Protein AF-A0A091NYQ3-F1 (afdb_monomer_lite)

InterPro domains:
  IPR000719 Protein kinase domain [PS50011] (1-70)
  IPR001245 Serine-threonine/tyrosine-protein kinase, catalytic domain [PF07714] (1-50)
  IPR011009 Protein kinase-like domain superfamily [SSF56112] (1-47)
  IPR050122 Receptor Tyrosine Kinase [PTHR24416] (1-59)

Organism: Haliaeetus albicilla (NCBI:txid8969)

Radius of gyration: 17.84 Å; chains: 1; bounding box: 44×32×41 Å

pLDDT: mean 77.84, std 15.55, range [46.03, 93.25]

Sequence (70 aa):
EMEMMKLMDKHKNIINLLGVCTQDGPLYVIVEFAAKGNLREYLRARRPPIPDYAFDIAAMPEEQLSFKDL
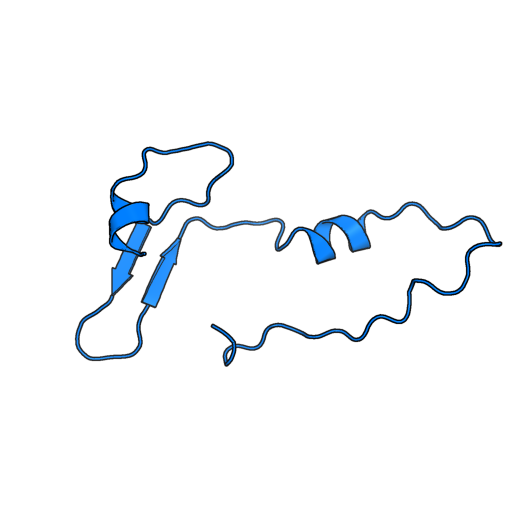
Secondary structure (DSSP, 8-state):
-HHHHHHSPP-TTSPPEEEEE-SSSS-EEEE---TT--HHHHHHTTPPPPPTT--SS---------TT--

Structure (mmCIF, N/CA/C/O backbone):
data_AF-A0A091NYQ3-F1
#
_entry.id   AF-A0A091NYQ3-F1
#
loop_
_atom_site.group_PDB
_atom_site.id
_atom_site.type_symbol
_atom_site.label_atom_id
_atom_site.label_alt_id
_atom_site.label_comp_id
_atom_site.label_asym_id
_atom_site.label_entity_id
_atom_site.label_seq_id
_atom_site.pdbx_PDB_ins_code
_atom_site.Cartn_x
_atom_site.Cartn_y
_atom_site.Cartn_z
_atom_site.occupancy
_atom_site.B_iso_or_equiv
_atom_site.auth_seq_id
_atom_site.auth_comp_id
_atom_site.auth_asym_id
_atom_site.auth_atom_id
_atom_site.pdbx_PDB_model_num
ATOM 1 N N . GLU A 1 1 ? 1.345 -3.767 16.242 1.00 69.50 1 GLU A N 1
ATOM 2 C CA . GLU A 1 1 ? 1.853 -3.276 14.939 1.00 69.50 1 GLU A CA 1
ATOM 3 C C . GLU A 1 1 ? 0.923 -2.248 14.291 1.00 69.50 1 GLU A C 1
ATOM 5 O O . GLU A 1 1 ? 1.378 -1.148 14.024 1.00 69.50 1 GLU A O 1
ATOM 10 N N . MET A 1 2 ? -0.379 -2.521 14.132 1.00 74.06 2 MET A N 1
ATOM 11 C CA . MET A 1 2 ? -1.336 -1.568 13.526 1.00 74.06 2 MET A CA 1
ATOM 12 C C . MET A 1 2 ? -1.394 -0.183 14.198 1.00 74.06 2 MET A C 1
ATOM 14 O O . MET A 1 2 ? -1.443 0.830 13.507 1.00 74.06 2 MET A O 1
ATOM 18 N N . GLU A 1 3 ? -1.337 -0.117 15.532 1.00 76.12 3 GLU A N 1
ATOM 19 C CA . GLU A 1 3 ? -1.331 1.163 16.262 1.00 76.12 3 GLU A CA 1
ATOM 20 C C . GLU A 1 3 ? -0.097 2.026 15.954 1.00 76.12 3 GLU A C 1
ATOM 22 O O . GLU A 1 3 ? -0.202 3.246 15.911 1.00 76.12 3 GLU A O 1
ATOM 27 N N . MET A 1 4 ? 1.055 1.412 15.644 1.00 80.31 4 MET A N 1
ATOM 28 C CA . MET A 1 4 ? 2.238 2.163 15.203 1.00 80.31 4 MET A CA 1
ATOM 29 C C . MET A 1 4 ? 1.994 2.815 13.842 1.00 80.31 4 MET A C 1
ATOM 31 O O . MET A 1 4 ? 2.337 3.975 13.654 1.00 80.31 4 MET A O 1
ATOM 35 N N . MET A 1 5 ? 1.364 2.098 12.905 1.00 80.25 5 MET A N 1
ATOM 36 C CA . MET A 1 5 ? 1.100 2.613 11.556 1.00 80.25 5 MET A CA 1
ATOM 37 C C . MET A 1 5 ? 0.079 3.755 11.547 1.00 80.25 5 MET A C 1
ATOM 39 O O . MET A 1 5 ? 0.179 4.630 10.696 1.00 80.25 5 MET A O 1
ATOM 43 N N . LYS A 1 6 ? -0.864 3.781 12.500 1.00 75.75 6 LYS A N 1
ATOM 44 C CA . LYS A 1 6 ? -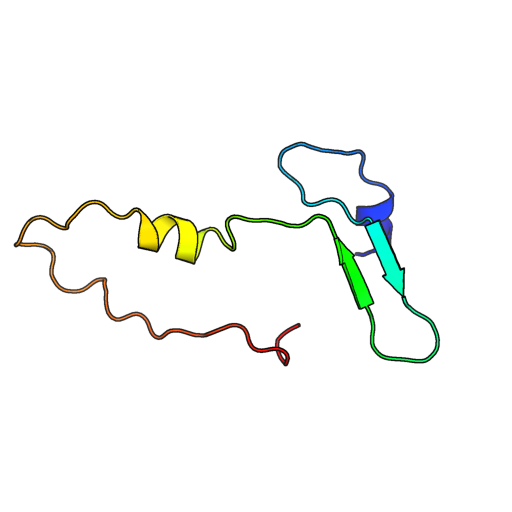1.785 4.917 12.693 1.00 75.75 6 LYS A CA 1
ATOM 45 C C . LYS A 1 6 ? -1.084 6.170 13.220 1.00 75.75 6 LYS A C 1
ATOM 47 O O . LYS A 1 6 ? -1.547 7.273 12.955 1.00 75.75 6 LYS A O 1
ATOM 52 N N . LEU A 1 7 ? -0.018 5.991 14.002 1.00 80.56 7 LEU A N 1
ATOM 53 C CA . LEU A 1 7 ? 0.720 7.083 14.636 1.00 80.56 7 LEU A CA 1
ATOM 54 C C . LEU A 1 7 ? 1.816 7.672 13.741 1.00 80.56 7 LEU A C 1
ATOM 56 O O . LEU A 1 7 ? 2.382 8.709 14.079 1.00 80.56 7 LEU A O 1
ATOM 60 N N . MET A 1 8 ? 2.163 6.996 12.644 1.00 80.25 8 MET A N 1
ATOM 61 C CA . MET A 1 8 ? 3.180 7.486 11.726 1.00 80.25 8 MET A CA 1
ATOM 62 C C . MET A 1 8 ? 2.615 8.593 10.845 1.00 80.25 8 MET A C 1
ATOM 64 O O . MET A 1 8 ? 1.621 8.406 10.145 1.00 80.25 8 MET A O 1
ATOM 68 N N . ASP A 1 9 ? 3.304 9.730 10.835 1.00 80.81 9 ASP A N 1
ATOM 69 C CA . ASP A 1 9 ? 3.041 10.775 9.858 1.00 80.81 9 ASP A CA 1
ATOM 70 C C . ASP A 1 9 ? 3.320 10.283 8.434 1.00 80.81 9 ASP A C 1
ATOM 72 O O . ASP A 1 9 ? 4.132 9.382 8.185 1.00 80.81 9 ASP A O 1
ATOM 76 N N . LYS A 1 10 ? 2.651 10.916 7.466 1.00 88.19 10 LYS A N 1
ATOM 77 C CA . LYS A 1 10 ? 2.814 10.586 6.049 1.00 88.19 10 LYS A CA 1
ATOM 78 C C . LYS A 1 10 ? 4.273 10.726 5.623 1.00 88.19 10 LYS A C 1
ATOM 80 O O . LYS A 1 10 ? 4.868 11.797 5.723 1.00 88.19 10 LYS A O 1
ATOM 85 N N . HIS A 1 11 ? 4.815 9.659 5.042 1.00 92.56 11 HIS A N 1
ATOM 86 C CA . HIS A 1 11 ? 6.164 9.642 4.494 1.00 92.56 11 HIS A CA 1
ATOM 87 C C . HIS A 1 11 ? 6.174 9.073 3.073 1.00 92.56 11 HIS A C 1
ATOM 89 O O . HIS A 1 11 ? 5.559 8.052 2.792 1.00 92.56 11 HIS A O 1
ATOM 95 N N . LYS A 1 12 ? 6.951 9.689 2.175 1.00 92.00 12 LYS A N 1
ATOM 96 C CA . LYS A 1 12 ? 6.985 9.361 0.734 1.00 92.00 12 LYS A CA 1
ATOM 97 C C . LYS A 1 12 ? 7.371 7.915 0.381 1.00 92.00 12 LYS A C 1
ATOM 99 O O . LYS A 1 12 ? 7.132 7.482 -0.738 1.00 92.00 12 LYS A O 1
ATOM 104 N N . ASN A 1 13 ? 8.014 7.204 1.307 1.00 91.88 13 ASN A N 1
ATOM 105 C CA . ASN A 1 13 ? 8.515 5.839 1.100 1.00 91.88 13 ASN A CA 1
ATOM 106 C C . ASN A 1 13 ? 7.747 4.786 1.919 1.00 91.88 13 ASN A C 1
ATOM 108 O O . ASN A 1 13 ? 8.216 3.657 2.027 1.00 91.88 13 ASN A O 1
ATOM 112 N N . ILE A 1 14 ? 6.629 5.153 2.549 1.00 90.94 14 ILE A N 1
ATOM 113 C CA . ILE A 1 14 ? 5.832 4.255 3.389 1.00 90.94 14 ILE A CA 1
ATOM 114 C C . ILE A 1 14 ? 4.398 4.285 2.870 1.00 90.94 14 ILE A C 1
ATOM 116 O O . ILE A 1 14 ? 3.842 5.362 2.680 1.00 90.94 14 ILE A O 1
ATOM 120 N N . ILE A 1 15 ? 3.808 3.110 2.638 1.00 91.06 15 ILE A N 1
ATOM 121 C CA . ILE A 1 15 ? 2.396 3.017 2.259 1.00 91.06 15 ILE A CA 1
ATOM 122 C C . ILE A 1 15 ? 1.548 3.436 3.456 1.00 91.06 15 ILE A C 1
ATOM 124 O O . ILE A 1 15 ? 1.669 2.859 4.538 1.00 91.06 15 ILE A O 1
ATOM 128 N N . ASN A 1 16 ? 0.685 4.428 3.253 1.00 91.00 16 ASN A N 1
ATOM 129 C CA . ASN A 1 16 ? -0.159 4.926 4.322 1.00 91.00 16 ASN A CA 1
ATOM 130 C C . ASN A 1 16 ? -1.295 3.945 4.652 1.00 91.00 16 ASN A C 1
ATOM 132 O O . ASN A 1 16 ? -1.965 3.418 3.755 1.00 91.00 16 ASN A O 1
ATOM 136 N N . LEU A 1 17 ? -1.547 3.763 5.948 1.00 92.06 17 LEU A N 1
ATOM 137 C CA . LEU A 1 17 ? -2.723 3.063 6.450 1.00 92.06 17 LEU A CA 1
ATOM 138 C C . LEU A 1 17 ? -3.918 4.027 6.442 1.00 92.06 17 LEU A C 1
ATOM 140 O O . LEU A 1 17 ? -3.872 5.087 7.059 1.00 92.06 17 LEU A O 1
ATOM 144 N N . LEU A 1 18 ? -4.992 3.661 5.745 1.00 90.69 18 LEU A N 1
ATOM 145 C CA . LEU A 1 18 ? -6.208 4.474 5.624 1.00 90.69 18 LEU A CA 1
ATOM 146 C C . LEU A 1 18 ? -7.292 4.046 6.618 1.00 90.69 18 LEU A C 1
ATOM 148 O O . LEU A 1 18 ? -8.067 4.878 7.082 1.00 90.69 18 LEU A O 1
ATOM 152 N N . GLY A 1 19 ? -7.353 2.757 6.955 1.00 90.75 19 GLY A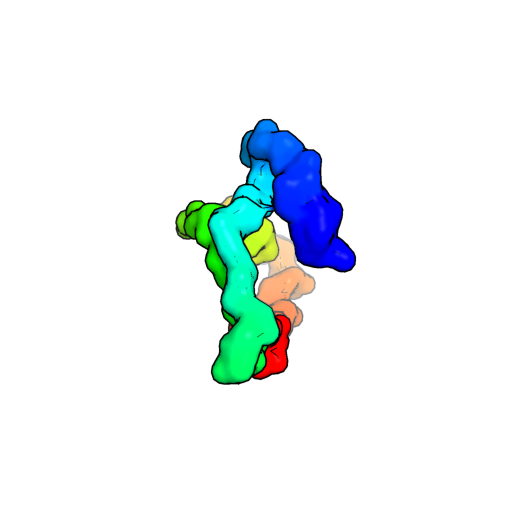 N 1
ATOM 153 C CA . GLY A 1 19 ? -8.342 2.232 7.888 1.00 90.75 19 GLY A CA 1
ATOM 154 C C . GLY A 1 19 ? -8.171 0.745 8.162 1.00 90.75 19 GLY A C 1
ATOM 155 O O . GLY A 1 19 ? -7.465 0.041 7.442 1.00 90.75 19 GLY A O 1
ATOM 156 N N . VAL A 1 20 ? -8.826 0.271 9.219 1.00 90.94 20 VAL A N 1
ATOM 157 C CA . VAL A 1 20 ? -8.847 -1.145 9.597 1.00 90.94 20 VAL A CA 1
ATOM 158 C C . VAL A 1 20 ? -10.257 -1.502 10.048 1.00 90.94 20 VAL A C 1
ATOM 160 O O . VAL A 1 20 ? -10.845 -0.769 10.843 1.00 90.94 20 VAL A O 1
ATOM 163 N N . CYS A 1 21 ? -10.790 -2.621 9.565 1.00 89.69 21 CYS A N 1
ATOM 164 C CA . CYS A 1 21 ? -12.005 -3.215 10.110 1.00 89.69 21 CYS A CA 1
ATOM 165 C C . CYS A 1 21 ? -11.619 -4.350 11.057 1.00 89.69 21 CYS A C 1
ATOM 167 O O . CYS A 1 21 ? -10.993 -5.320 10.632 1.00 89.69 21 CYS A O 1
ATOM 169 N N . THR A 1 22 ? -11.976 -4.209 12.333 1.00 88.31 22 THR A N 1
ATOM 170 C CA . THR A 1 22 ? -11.670 -5.190 13.388 1.00 88.31 22 THR A CA 1
ATOM 171 C C . THR A 1 22 ? -12.918 -5.781 14.043 1.00 88.31 22 THR A C 1
ATOM 173 O O . THR A 1 22 ? -12.783 -6.524 15.010 1.00 88.31 22 THR A O 1
ATOM 176 N N . GLN A 1 23 ? -14.123 -5.409 13.600 1.00 86.19 23 GLN A N 1
ATOM 177 C CA . GLN A 1 23 ? -15.376 -5.851 14.220 1.00 86.19 23 GLN A CA 1
ATOM 178 C C . GLN A 1 23 ? -16.020 -6.973 13.409 1.00 86.19 23 GLN A C 1
ATOM 180 O O . GLN A 1 23 ? -16.172 -6.835 12.199 1.00 86.19 23 GLN A O 1
ATOM 185 N N . ASP A 1 24 ? -16.394 -8.049 14.109 1.00 76.88 24 ASP A N 1
ATOM 186 C CA . ASP A 1 24 ? -17.226 -9.163 13.638 1.00 76.88 24 ASP A CA 1
ATOM 187 C C . ASP A 1 24 ? -16.930 -9.631 12.201 1.00 76.88 24 ASP A C 1
ATOM 189 O O . ASP A 1 24 ? -17.765 -9.547 11.301 1.00 76.88 24 ASP A O 1
ATOM 193 N N . GLY A 1 25 ? -15.718 -10.153 11.984 1.00 81.44 25 GLY A N 1
ATOM 194 C CA . GLY A 1 25 ? -15.303 -10.713 10.699 1.00 81.44 25 GLY A CA 1
ATOM 195 C C . GLY A 1 25 ? -13.784 -10.855 10.550 1.00 81.44 25 GLY A C 1
ATOM 196 O O . GLY A 1 25 ? -13.044 -10.650 11.516 1.00 81.44 25 GLY A O 1
ATOM 197 N N . PRO A 1 26 ? -13.306 -11.222 9.346 1.00 87.75 26 PRO A N 1
ATOM 198 C CA . PRO A 1 26 ? -11.887 -11.200 9.010 1.00 87.75 26 PRO A CA 1
ATOM 199 C C . PRO A 1 26 ? -11.295 -9.799 9.185 1.00 87.75 26 PRO A C 1
ATOM 201 O O . PRO A 1 26 ? -11.975 -8.793 8.984 1.00 87.75 26 PRO A O 1
ATOM 204 N N . LEU A 1 27 ? -10.010 -9.729 9.529 1.00 88.56 27 LEU A N 1
ATOM 205 C CA . LEU A 1 27 ? -9.300 -8.459 9.614 1.00 88.56 27 LEU A CA 1
ATOM 206 C C . LEU A 1 27 ? -9.151 -7.867 8.208 1.00 88.56 27 LEU A C 1
ATOM 208 O O . LEU A 1 27 ? -8.510 -8.466 7.348 1.00 88.56 27 LEU A O 1
ATOM 212 N N . TYR A 1 28 ? -9.697 -6.671 7.990 1.00 90.38 28 TYR A N 1
ATOM 213 C CA . TYR A 1 28 ? -9.480 -5.933 6.745 1.00 90.38 28 TYR A CA 1
ATOM 214 C C . TYR A 1 28 ? -8.581 -4.733 6.996 1.00 90.38 28 TYR A C 1
ATOM 216 O O . TYR A 1 28 ? -8.836 -3.942 7.905 1.00 90.38 28 TYR A O 1
ATOM 224 N N . VAL A 1 29 ? -7.567 -4.562 6.149 1.00 90.81 29 VAL A N 1
ATOM 225 C CA . VAL A 1 29 ? -6.649 -3.421 6.183 1.00 90.81 29 VAL A CA 1
ATOM 226 C C . VAL A 1 29 ? -6.801 -2.636 4.885 1.00 90.81 29 VAL A C 1
ATOM 228 O O . VAL A 1 29 ? -6.673 -3.182 3.792 1.00 90.81 29 VAL A O 1
ATOM 231 N N . ILE A 1 30 ? -7.090 -1.346 5.009 1.00 92.19 30 ILE A N 1
ATOM 232 C CA . ILE A 1 30 ? -7.279 -0.427 3.888 1.00 92.19 30 ILE A CA 1
ATOM 233 C C . ILE A 1 30 ? -6.030 0.443 3.807 1.00 92.19 30 ILE A C 1
ATOM 235 O O . ILE A 1 30 ? -5.713 1.160 4.755 1.00 92.19 30 ILE A O 1
ATOM 239 N N . VAL A 1 31 ? -5.327 0.395 2.681 1.00 92.81 31 VAL A N 1
ATOM 240 C CA . VAL A 1 31 ? -4.051 1.093 2.472 1.00 92.81 31 VAL A CA 1
ATOM 241 C C . VAL A 1 31 ? -4.044 1.856 1.150 1.00 92.81 31 VAL A C 1
ATOM 243 O O . VAL A 1 31 ? -4.885 1.622 0.281 1.00 92.81 31 VAL A O 1
ATOM 246 N N . GLU A 1 32 ? -3.092 2.773 0.983 1.00 93.25 32 GLU A N 1
ATOM 247 C CA . GLU A 1 32 ? -2.849 3.418 -0.311 1.00 93.25 32 GLU A CA 1
ATOM 248 C C . GLU A 1 32 ? -2.479 2.404 -1.404 1.00 93.25 32 GLU A C 1
ATOM 250 O O . GLU A 1 32 ? -1.748 1.437 -1.180 1.00 93.25 32 GLU A O 1
ATOM 255 N N . PHE A 1 33 ? -2.966 2.646 -2.622 1.00 92.75 33 PHE A N 1
ATOM 256 C CA . PHE A 1 33 ? -2.730 1.749 -3.748 1.00 92.75 33 PHE A CA 1
ATOM 257 C C . PHE A 1 33 ? -1.325 1.926 -4.345 1.00 92.75 33 PHE A C 1
ATOM 259 O O . PHE A 1 33 ? -0.980 2.983 -4.877 1.00 92.75 33 PHE A O 1
ATOM 266 N N . ALA A 1 34 ? -0.530 0.853 -4.335 1.00 93.19 34 ALA A N 1
ATOM 267 C CA . ALA A 1 34 ? 0.791 0.807 -4.955 1.00 93.19 34 ALA A CA 1
ATOM 268 C C . ALA A 1 34 ? 0.717 0.273 -6.397 1.00 93.19 34 ALA A C 1
ATOM 270 O O . ALA A 1 34 ? 0.908 -0.914 -6.657 1.00 93.19 34 ALA A O 1
ATOM 271 N N . ALA A 1 35 ? 0.508 1.170 -7.363 1.00 92.12 35 ALA A N 1
ATOM 272 C CA . ALA A 1 35 ? 0.278 0.818 -8.773 1.00 92.12 35 ALA A CA 1
ATOM 273 C C . ALA A 1 35 ? 1.403 0.015 -9.460 1.00 92.12 35 ALA A C 1
ATOM 275 O O . ALA A 1 35 ? 1.198 -0.553 -10.529 1.00 92.12 35 ALA A O 1
ATOM 276 N N . LYS A 1 36 ? 2.606 -0.007 -8.880 1.00 91.31 36 LYS A N 1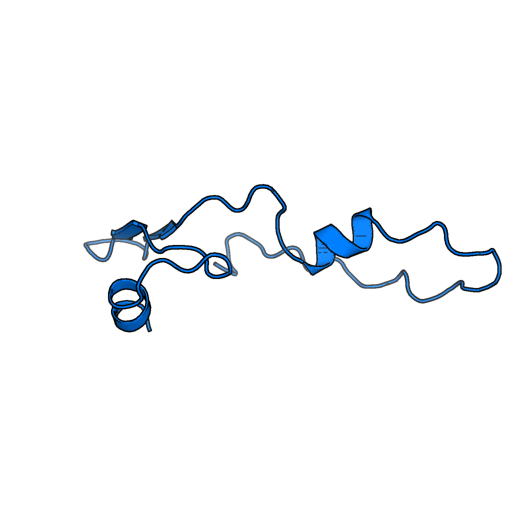
ATOM 277 C CA . LYS A 1 36 ? 3.790 -0.675 -9.442 1.00 91.31 36 LYS A CA 1
ATOM 278 C C . LYS A 1 36 ? 4.006 -2.099 -8.920 1.00 91.31 36 LYS A C 1
ATOM 280 O O . LYS A 1 36 ? 4.961 -2.737 -9.357 1.00 91.31 36 LYS A O 1
ATOM 285 N N . GLY A 1 37 ? 3.142 -2.579 -8.026 1.00 91.69 37 GLY A N 1
ATOM 286 C CA . GLY A 1 37 ? 3.298 -3.884 -7.390 1.00 91.69 37 GLY A CA 1
ATOM 287 C C . GLY A 1 37 ? 4.535 -3.946 -6.493 1.00 91.69 37 GLY A C 1
ATOM 288 O O . GLY A 1 37 ? 5.027 -2.919 -6.014 1.00 91.69 37 GLY A O 1
ATOM 289 N N . ASN A 1 38 ? 5.039 -5.157 -6.251 1.00 93.12 38 ASN A N 1
ATOM 290 C CA . ASN A 1 38 ? 6.207 -5.345 -5.398 1.00 93.12 38 ASN A CA 1
ATOM 291 C C . ASN A 1 38 ? 7.530 -5.120 -6.149 1.00 93.12 38 ASN A C 1
ATOM 293 O O . ASN A 1 38 ? 7.620 -5.176 -7.378 1.00 93.12 38 ASN A O 1
ATOM 297 N N . LEU A 1 39 ? 8.590 -4.883 -5.374 1.00 91.19 39 LEU A N 1
ATOM 298 C CA . LEU A 1 39 ? 9.917 -4.586 -5.907 1.00 91.19 39 LEU A CA 1
ATOM 299 C C . LEU A 1 39 ? 10.489 -5.742 -6.744 1.00 91.19 39 LEU A C 1
ATOM 301 O O . LEU A 1 39 ? 11.143 -5.492 -7.755 1.00 91.19 39 LEU A O 1
ATOM 305 N N . ARG A 1 40 ? 10.235 -6.998 -6.353 1.00 89.12 40 ARG A N 1
ATOM 306 C CA . ARG A 1 40 ? 10.762 -8.187 -7.041 1.00 89.12 40 ARG A CA 1
ATOM 307 C C . ARG A 1 40 ? 10.263 -8.243 -8.481 1.00 89.12 40 ARG A C 1
ATOM 309 O O . ARG A 1 40 ? 11.076 -8.331 -9.402 1.00 89.12 40 ARG A O 1
ATOM 316 N N . GLU A 1 41 ? 8.953 -8.169 -8.684 1.00 90.25 41 GLU A N 1
ATOM 317 C CA . GLU A 1 41 ? 8.351 -8.150 -10.020 1.00 90.25 41 GLU A CA 1
ATOM 318 C C . GLU A 1 41 ? 8.722 -6.881 -10.784 1.00 90.25 41 GLU A C 1
ATOM 320 O O . GLU A 1 41 ? 9.096 -6.957 -11.956 1.00 90.25 41 GLU A O 1
ATOM 325 N N . TYR A 1 42 ? 8.716 -5.725 -10.111 1.00 91.81 42 TYR A N 1
ATOM 326 C CA . TYR A 1 42 ? 9.084 -4.453 -10.727 1.00 91.81 42 TYR A CA 1
ATOM 327 C C . TYR A 1 42 ? 10.495 -4.476 -11.335 1.00 91.81 42 TYR A C 1
ATOM 329 O O . TYR A 1 42 ? 10.698 -3.946 -12.434 1.00 91.81 42 TYR A O 1
ATOM 337 N N . LEU A 1 43 ? 11.459 -5.077 -10.628 1.00 90.12 43 LEU A N 1
ATOM 338 C CA . LEU A 1 43 ? 12.843 -5.230 -11.079 1.00 90.12 43 LEU A CA 1
ATOM 339 C C . LEU A 1 43 ? 12.984 -6.323 -12.140 1.00 90.12 43 LEU A C 1
ATOM 341 O O . LEU A 1 43 ? 13.690 -6.110 -13.124 1.00 90.12 43 LEU A O 1
ATOM 345 N N . ARG A 1 44 ? 12.301 -7.468 -11.987 1.00 87.06 44 ARG A N 1
ATOM 346 C CA . ARG A 1 44 ? 12.310 -8.547 -12.994 1.00 87.06 44 ARG A CA 1
ATOM 347 C C . ARG A 1 44 ? 11.833 -8.047 -14.358 1.00 87.06 44 ARG A C 1
ATOM 349 O O . ARG A 1 44 ? 12.512 -8.289 -15.348 1.00 87.06 44 ARG A O 1
ATOM 356 N N . ALA A 1 45 ? 10.740 -7.284 -14.397 1.00 88.44 45 ALA A N 1
ATOM 357 C CA . ALA A 1 45 ? 10.177 -6.732 -15.632 1.00 88.44 45 ALA A CA 1
ATOM 358 C C . ALA A 1 45 ? 11.066 -5.674 -16.317 1.00 88.44 45 ALA A C 1
ATOM 360 O O . ALA A 1 45 ? 10.817 -5.310 -17.462 1.00 88.44 45 ALA A O 1
ATOM 361 N N . ARG A 1 46 ? 12.081 -5.147 -15.620 1.00 90.50 46 ARG A N 1
ATOM 362 C CA . ARG A 1 46 ? 12.999 -4.105 -16.118 1.00 90.50 46 ARG A CA 1
ATOM 363 C C . ARG A 1 46 ? 14.445 -4.571 -16.195 1.00 90.50 46 ARG A C 1
ATOM 365 O O . ARG A 1 46 ? 15.345 -3.744 -16.341 1.00 90.50 46 ARG A O 1
ATOM 372 N N . ARG A 1 47 ? 14.689 -5.875 -16.069 1.00 86.88 47 ARG A N 1
ATOM 373 C CA . ARG A 1 47 ? 16.025 -6.425 -16.257 1.00 86.88 47 ARG A CA 1
ATOM 374 C C . ARG A 1 47 ? 16.464 -6.126 -17.700 1.00 86.88 47 ARG A C 1
ATOM 376 O O . ARG A 1 47 ? 15.697 -6.420 -18.617 1.00 86.88 47 ARG A O 1
ATOM 383 N N . PRO A 1 48 ? 17.658 -5.552 -17.916 1.00 84.56 48 PRO A N 1
ATOM 384 C CA . PRO A 1 48 ? 18.213 -5.431 -19.256 1.00 84.56 48 PRO A CA 1
ATOM 385 C C . PRO A 1 48 ? 18.262 -6.808 -19.933 1.00 84.56 48 PRO A C 1
ATOM 387 O O . PRO A 1 48 ? 18.426 -7.810 -19.225 1.00 84.56 48 PRO A O 1
ATOM 390 N N . PRO A 1 49 ? 18.143 -6.880 -21.270 1.00 75.12 49 PRO A N 1
ATOM 391 C CA . PRO A 1 49 ? 18.395 -8.119 -21.984 1.00 75.12 49 PRO A CA 1
ATOM 392 C C . PRO A 1 49 ? 19.762 -8.647 -21.557 1.00 75.12 49 PRO A C 1
ATOM 394 O O . PRO A 1 49 ? 20.757 -7.919 -21.562 1.00 75.12 49 PRO A O 1
ATOM 397 N N . ILE A 1 50 ? 19.772 -9.890 -21.096 1.00 67.75 50 ILE A N 1
ATOM 398 C CA . ILE A 1 50 ? 20.986 -10.553 -20.651 1.00 67.75 50 ILE A CA 1
ATOM 399 C C . ILE A 1 50 ? 21.889 -10.704 -21.885 1.00 67.75 50 ILE A C 1
ATOM 401 O O . ILE A 1 50 ? 21.406 -11.229 -22.887 1.00 67.75 50 ILE A O 1
ATOM 405 N N . PRO A 1 51 ? 23.157 -10.254 -21.866 1.00 67.00 51 PRO A N 1
ATOM 406 C CA . PRO A 1 51 ? 24.092 -10.620 -22.921 1.00 67.00 51 PRO A CA 1
ATOM 407 C C . PRO A 1 51 ? 24.282 -12.142 -22.905 1.00 67.00 51 PRO A C 1
ATOM 409 O O . PRO A 1 51 ? 24.362 -12.731 -21.827 1.00 67.00 51 PRO A O 1
ATOM 412 N N . ASP A 1 52 ? 24.350 -12.752 -24.090 1.00 59.94 52 ASP A N 1
ATOM 413 C CA . ASP A 1 52 ? 24.140 -14.184 -24.397 1.00 59.94 52 ASP A CA 1
ATOM 414 C C . ASP A 1 52 ? 24.925 -15.226 -23.562 1.00 59.94 52 ASP A C 1
ATOM 416 O O . ASP A 1 52 ? 24.737 -16.427 -23.730 1.00 59.94 52 ASP A O 1
ATOM 420 N N . TYR A 1 53 ? 25.797 -14.810 -22.645 1.00 59.75 53 TYR A N 1
ATOM 421 C CA . TYR A 1 53 ? 26.625 -15.673 -21.805 1.00 59.75 53 TYR A CA 1
ATOM 422 C C . TYR A 1 53 ? 26.118 -15.885 -20.366 1.00 59.75 53 TYR A C 1
ATOM 424 O O . TYR A 1 53 ? 26.730 -16.666 -19.643 1.00 59.75 53 TYR A O 1
ATO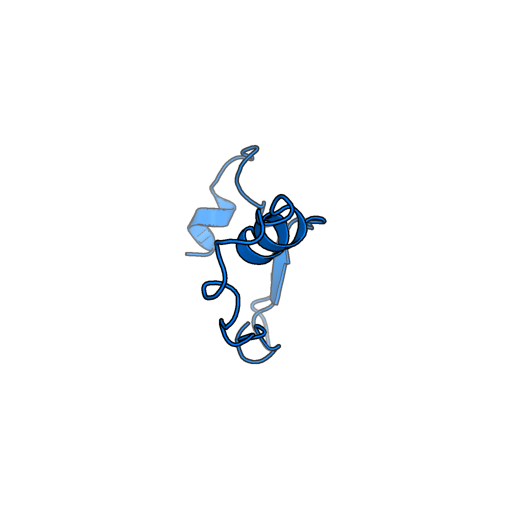M 432 N N . ALA A 1 54 ? 25.046 -15.223 -19.909 1.00 57.62 54 ALA A N 1
ATOM 433 C CA . ALA A 1 54 ? 24.550 -15.380 -18.529 1.00 57.62 54 ALA A CA 1
ATOM 434 C C . ALA A 1 54 ? 23.234 -16.179 -18.458 1.00 57.62 54 ALA A C 1
ATOM 436 O O . ALA A 1 54 ? 22.201 -15.692 -17.996 1.00 57.62 54 ALA A O 1
ATOM 437 N N . PHE A 1 55 ? 23.262 -17.421 -18.937 1.00 52.41 55 PHE A N 1
ATOM 438 C CA . PHE A 1 55 ? 22.194 -18.382 -18.657 1.00 52.41 55 PHE A CA 1
ATOM 439 C C . PHE A 1 55 ? 22.305 -18.870 -17.196 1.00 52.41 55 PHE A C 1
ATOM 441 O O . PHE A 1 55 ? 23.402 -18.961 -16.657 1.00 52.41 55 PHE A O 1
ATOM 448 N N . ASP A 1 56 ? 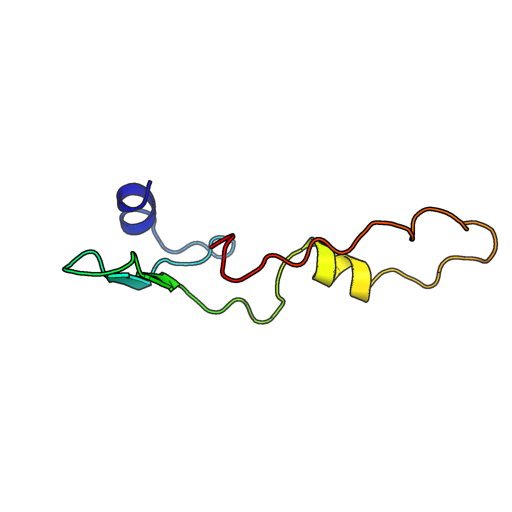21.159 -19.140 -16.562 1.00 53.84 56 ASP A N 1
ATOM 449 C CA . ASP A 1 56 ? 20.988 -19.705 -15.205 1.00 53.84 56 ASP A CA 1
ATOM 450 C C . ASP A 1 56 ? 20.906 -18.767 -13.983 1.00 53.84 56 ASP A C 1
ATOM 452 O O . ASP A 1 56 ? 21.427 -19.057 -12.911 1.00 53.84 56 ASP A O 1
ATOM 456 N N . ILE A 1 57 ? 20.117 -17.686 -14.070 1.00 54.44 57 ILE A N 1
ATOM 457 C CA . ILE A 1 57 ? 19.512 -17.059 -12.861 1.00 54.44 57 ILE A CA 1
ATOM 458 C C . ILE A 1 57 ? 17.969 -16.982 -12.959 1.00 54.44 57 ILE A C 1
ATOM 460 O O . ILE A 1 57 ? 17.276 -16.617 -12.010 1.00 54.44 57 ILE A O 1
ATOM 464 N N . ALA A 1 58 ? 17.382 -17.330 -14.110 1.00 54.34 58 ALA A N 1
ATOM 465 C CA . ALA A 1 58 ? 15.955 -17.119 -14.373 1.00 54.34 58 ALA A CA 1
ATOM 466 C C . ALA A 1 58 ? 15.016 -18.207 -13.814 1.00 54.34 58 ALA A C 1
ATOM 468 O O . ALA A 1 58 ? 13.816 -17.961 -13.719 1.00 54.34 58 ALA A O 1
ATOM 469 N N . ALA A 1 59 ? 15.526 -19.369 -13.400 1.00 54.38 59 ALA A N 1
ATOM 470 C CA . ALA A 1 59 ? 14.710 -20.455 -12.855 1.00 54.38 59 ALA A CA 1
ATOM 471 C C . ALA A 1 59 ? 14.463 -20.270 -11.345 1.00 54.38 59 ALA A C 1
ATOM 473 O O . ALA A 1 59 ? 14.979 -21.010 -10.515 1.00 54.38 59 ALA A O 1
ATOM 474 N N . MET A 1 60 ? 13.698 -19.246 -10.968 1.00 53.03 60 MET A N 1
ATOM 475 C CA . MET A 1 60 ? 13.150 -19.133 -9.611 1.00 53.03 60 MET A CA 1
ATOM 476 C C . MET A 1 60 ? 11.650 -19.431 -9.676 1.00 53.03 60 MET A C 1
ATOM 478 O O . MET A 1 60 ? 10.968 -18.753 -10.448 1.00 53.03 60 MET A O 1
ATOM 482 N N . PRO A 1 61 ? 11.123 -20.387 -8.888 1.00 55.69 61 PRO A N 1
ATOM 483 C CA . PRO A 1 61 ? 9.698 -20.689 -8.877 1.00 55.69 61 PRO A CA 1
ATOM 484 C C . PRO A 1 61 ? 8.884 -19.443 -8.521 1.00 55.69 61 PRO A C 1
ATOM 486 O O . PRO A 1 61 ? 9.256 -18.664 -7.636 1.00 55.69 61 PRO A O 1
ATOM 489 N N . GLU A 1 62 ? 7.778 -19.238 -9.228 1.00 59.00 62 GLU A N 1
ATOM 490 C CA . GLU A 1 62 ? 6.790 -18.226 -8.878 1.00 59.00 62 GLU A CA 1
ATOM 491 C C . GLU A 1 62 ? 6.004 -18.699 -7.652 1.00 59.00 62 GLU A C 1
ATOM 493 O O . GLU A 1 62 ? 4.957 -19.325 -7.770 1.00 59.00 62 GLU A O 1
ATOM 498 N N . GLU A 1 63 ? 6.488 -18.394 -6.449 1.00 58.69 63 GLU A N 1
ATOM 499 C CA . GLU A 1 63 ? 5.568 -18.256 -5.319 1.00 58.69 63 GLU A CA 1
ATOM 500 C C . GLU A 1 63 ? 4.766 -16.975 -5.553 1.00 58.69 63 GLU A C 1
ATOM 502 O O . GLU A 1 63 ? 5.241 -15.851 -5.338 1.00 58.69 63 GLU A O 1
ATOM 507 N N . GLN A 1 64 ? 3.580 -17.173 -6.124 1.00 57.12 64 GLN A N 1
ATOM 508 C CA . GLN A 1 64 ? 2.507 -16.198 -6.176 1.00 57.12 64 GLN A CA 1
ATOM 509 C C . GLN A 1 64 ? 1.923 -16.121 -4.765 1.00 57.12 64 GLN A C 1
ATOM 511 O O . GLN A 1 64 ? 1.351 -17.099 -4.290 1.00 57.12 64 GLN A O 1
ATOM 516 N N . LEU A 1 65 ? 2.071 -14.971 -4.104 1.00 53.56 65 LEU A N 1
ATOM 517 C CA . LEU A 1 65 ? 1.345 -14.686 -2.867 1.00 53.56 65 LEU A CA 1
ATOM 518 C C . LEU A 1 65 ? -0.146 -14.841 -3.164 1.00 53.56 65 LEU A C 1
ATOM 520 O O . LEU A 1 65 ? -0.714 -14.121 -3.991 1.00 53.56 65 LEU A O 1
ATOM 524 N N . SER A 1 66 ? -0.748 -15.855 -2.561 1.00 56.22 66 SER A N 1
ATOM 525 C CA . SER A 1 66 ? -2.149 -16.178 -2.740 1.00 56.22 66 SER A CA 1
ATOM 526 C C . SER A 1 66 ? -2.984 -15.384 -1.742 1.00 56.22 66 SER A C 1
ATOM 528 O O . SER A 1 66 ? -2.483 -14.897 -0.734 1.00 56.22 66 SER A O 1
ATOM 530 N N . PHE A 1 67 ? -4.296 -15.316 -1.962 1.00 50.41 67 PHE A N 1
ATOM 531 C CA . PHE A 1 67 ? -5.231 -14.755 -0.977 1.00 50.41 67 PHE A CA 1
ATOM 532 C C . PHE A 1 67 ? -5.199 -15.456 0.394 1.00 50.41 67 PHE A C 1
ATOM 534 O O . PHE A 1 67 ? -5.848 -14.984 1.315 1.00 50.41 67 PHE A O 1
ATOM 541 N N . LYS A 1 68 ? -4.499 -16.590 0.527 1.00 48.41 68 LYS A N 1
ATOM 542 C CA . LYS A 1 68 ? -4.302 -17.297 1.798 1.00 48.41 68 LYS A CA 1
ATOM 543 C C . LYS A 1 68 ? -3.074 -16.802 2.573 1.00 48.41 68 LYS A C 1
ATOM 545 O O . LYS A 1 68 ? -2.937 -17.157 3.736 1.00 48.41 68 LYS A O 1
ATOM 550 N N . ASP A 1 69 ? -2.202 -16.034 1.920 1.00 52.09 69 ASP A N 1
ATOM 551 C CA . ASP A 1 69 ? -0.965 -15.474 2.480 1.00 52.09 69 ASP A CA 1
ATOM 552 C C . ASP A 1 69 ? -1.132 -13.998 2.899 1.00 52.09 69 ASP A C 1
ATOM 554 O O . ASP A 1 69 ? -0.167 -13.350 3.309 1.00 52.09 69 ASP A O 1
ATOM 558 N N . LEU A 1 70 ? -2.360 -13.478 2.771 1.00 46.03 70 LEU A N 1
ATOM 559 C CA . LEU A 1 70 ? -2.832 -12.195 3.290 1.00 46.03 70 LEU A CA 1
ATOM 560 C C . LEU A 1 70 ? -3.754 -12.446 4.489 1.00 46.03 70 LEU A C 1
ATOM 562 O O . LEU A 1 70 ? -3.682 -11.651 5.450 1.00 46.03 70 LEU A O 1
#

Foldseek 3Di:
DVVVLVVDDDDPPDWHWPDWDDPDDDIDTDTDDDPQPDPVVNCVVVDPPDDPPDPPPPPDDPPDCDPVND